Protein AF-A0A9X9LXN2-F1 (afdb_monomer)

Foldseek 3Di:
DPVVVVVVVVVVVVVCVVPDPPPPPPDDDPVVVVVVVVVVVVVVVVCCCVVVVVVVVVVVCVVVVVVDDDDDDPVVVVVVVVVVVVVVVVVVVVVVVVVVVVVCCVPPVVVVVVVVD

Solvent-accessible surface area (backbone atoms only — not comparable to full-atom values): 6929 Å² total; per-residue (Å²): 121,69,69,62,54,53,52,52,51,54,52,52,53,51,49,55,63,72,50,62,82,81,69,82,73,72,82,75,51,72,68,57,52,49,54,50,50,55,49,51,50,50,52,51,53,49,49,49,48,64,75,68,34,56,66,58,52,52,51,50,53,65,72,48,44,88,80,57,80,92,76,82,86,54,63,68,60,52,50,52,50,53,52,50,53,51,52,52,54,51,52,52,52,51,51,52,52,52,52,53,51,51,51,48,44,60,68,58,47,53,57,51,56,62,76,77,107

Organism: Gulo gulo (NCBI:txid48420)

pLDDT: mean 84.4, std 11.03, range [57.88, 97.0]

Structure (mmCIF, N/CA/C/O backbone):
data_AF-A0A9X9LXN2-F1
#
_entry.id   AF-A0A9X9LXN2-F1
#
loop_
_atom_site.group_PDB
_atom_site.id
_atom_site.type_symbol
_atom_site.label_atom_id
_atom_site.label_alt_id
_atom_site.label_comp_id
_atom_site.label_asym_id
_atom_site.label_entity_id
_atom_site.label_seq_id
_atom_site.pdbx_PDB_ins_code
_atom_site.Cartn_x
_atom_site.Cartn_y
_atom_site.Cartn_z
_atom_site.occupancy
_atom_site.B_iso_or_equiv
_atom_site.auth_seq_id
_atom_site.auth_comp_id
_atom_site.auth_asym_id
_atom_site.auth_atom_id
_atom_site.pdbx_PDB_model_num
ATOM 1 N N . MET A 1 1 ? 15.279 40.828 -73.547 1.00 61.12 1 MET A N 1
ATOM 2 C CA . MET A 1 1 ? 14.250 39.919 -72.986 1.00 61.12 1 MET A CA 1
ATOM 3 C C . MET A 1 1 ? 14.740 38.478 -72.800 1.00 61.12 1 MET A C 1
ATOM 5 O O . MET A 1 1 ? 14.351 37.872 -71.818 1.00 61.12 1 MET A O 1
ATOM 9 N N . ALA A 1 2 ? 15.625 37.939 -73.653 1.00 64.62 2 ALA A N 1
ATOM 10 C CA . ALA A 1 2 ? 16.069 36.535 -73.576 1.00 64.62 2 ALA A CA 1
ATOM 11 C C . ALA A 1 2 ? 16.947 36.163 -72.355 1.00 64.62 2 ALA A C 1
ATOM 13 O O . ALA A 1 2 ? 16.814 35.067 -71.818 1.00 64.62 2 ALA A O 1
ATOM 14 N N . ALA A 1 3 ? 17.814 37.067 -71.880 1.00 71.00 3 ALA A N 1
ATOM 15 C CA . ALA A 1 3 ? 18.755 36.763 -70.791 1.00 71.00 3 ALA A CA 1
ATOM 16 C C . ALA A 1 3 ? 18.072 36.519 -69.429 1.00 71.00 3 ALA A C 1
ATOM 18 O O . ALA A 1 3 ? 18.511 35.666 -68.664 1.00 71.00 3 ALA A O 1
ATOM 19 N N . GLY A 1 4 ? 16.964 37.216 -69.145 1.00 76.06 4 GLY A N 1
ATOM 20 C CA . GLY A 1 4 ? 16.190 37.010 -67.914 1.00 76.06 4 GLY A CA 1
ATOM 21 C C . GLY A 1 4 ? 15.487 35.650 -67.873 1.00 76.06 4 GLY A C 1
ATOM 22 O O . GLY A 1 4 ? 15.424 35.021 -66.821 1.00 76.06 4 GLY A O 1
ATOM 23 N N . CYS A 1 5 ? 15.028 35.153 -69.027 1.00 77.00 5 CYS A N 1
ATOM 24 C CA . CYS A 1 5 ? 14.413 33.830 -69.136 1.00 77.00 5 CYS A CA 1
ATOM 25 C C . CYS A 1 5 ? 15.423 32.708 -68.879 1.00 77.00 5 CYS A C 1
ATOM 27 O O . CYS A 1 5 ? 15.093 31.743 -68.198 1.00 77.00 5 CYS A O 1
ATOM 29 N N . LEU A 1 6 ? 16.658 32.848 -69.371 1.00 79.56 6 LEU A N 1
ATOM 30 C CA . LEU A 1 6 ? 17.714 31.861 -69.130 1.00 79.56 6 LEU A CA 1
ATOM 31 C C . LEU A 1 6 ? 18.068 31.767 -67.644 1.00 79.56 6 LEU A C 1
ATOM 33 O O . LEU A 1 6 ? 18.163 30.664 -67.116 1.00 79.56 6 LEU A O 1
ATOM 37 N N . LEU A 1 7 ? 18.171 32.905 -66.952 1.00 80.75 7 LEU A N 1
ATOM 38 C CA . LEU A 1 7 ? 18.435 32.928 -65.511 1.00 80.75 7 LEU A CA 1
ATOM 39 C C . LEU A 1 7 ? 17.300 32.281 -64.704 1.00 80.75 7 LEU A C 1
ATOM 41 O O . LEU A 1 7 ? 17.560 31.478 -63.807 1.00 80.75 7 LEU A O 1
ATOM 45 N N . ALA A 1 8 ? 16.044 32.560 -65.059 1.00 81.44 8 ALA A N 1
ATOM 46 C CA . ALA A 1 8 ? 14.887 31.939 -64.416 1.00 81.44 8 ALA A CA 1
ATOM 47 C C . ALA A 1 8 ? 14.842 30.414 -64.638 1.00 81.44 8 ALA A C 1
ATOM 49 O O . ALA A 1 8 ? 14.555 29.657 -63.710 1.00 81.44 8 ALA A O 1
ATOM 50 N N . LEU A 1 9 ? 15.186 29.946 -65.842 1.00 81.19 9 LEU A N 1
ATOM 51 C CA . LEU A 1 9 ? 15.264 28.516 -66.155 1.00 81.19 9 LEU A CA 1
ATOM 52 C C . LEU A 1 9 ? 16.388 27.823 -65.377 1.00 81.19 9 LEU A C 1
ATOM 54 O O . LEU A 1 9 ? 16.184 26.742 -64.834 1.00 81.19 9 LEU A O 1
ATOM 58 N N . THR A 1 10 ? 17.556 28.457 -65.242 1.00 82.75 10 THR A N 1
ATOM 59 C CA . THR A 1 10 ? 18.647 27.890 -64.433 1.00 82.75 10 THR A CA 1
ATOM 60 C C . THR A 1 10 ? 18.305 27.832 -62.947 1.00 82.75 10 THR A C 1
ATOM 62 O O . THR A 1 10 ? 18.635 26.851 -62.286 1.00 82.75 10 THR A O 1
ATOM 65 N N . LEU A 1 11 ? 17.605 28.844 -62.421 1.00 80.81 11 LEU A N 1
ATOM 66 C CA . LEU A 1 11 ? 17.227 28.898 -61.010 1.00 80.81 11 LEU A CA 1
ATOM 67 C C . LEU A 1 11 ? 16.173 27.838 -60.673 1.00 80.81 11 LEU A C 1
ATOM 69 O O . LEU A 1 11 ? 16.290 27.156 -59.661 1.00 80.81 11 LEU A O 1
ATOM 73 N N . THR A 1 12 ? 15.176 27.664 -61.542 1.00 78.62 12 THR A N 1
ATOM 74 C CA . THR A 1 12 ? 14.118 26.658 -61.357 1.00 78.62 12 THR A CA 1
ATOM 75 C C . THR A 1 12 ? 14.663 25.236 -61.452 1.00 78.62 12 THR A C 1
ATOM 77 O O . THR A 1 12 ? 14.358 24.417 -60.592 1.00 78.62 12 THR A O 1
ATOM 80 N N . LEU A 1 13 ? 15.549 24.954 -62.413 1.00 79.06 13 LEU A N 1
ATOM 81 C CA . LEU A 1 13 ? 16.218 23.652 -62.512 1.00 79.06 13 LEU A CA 1
ATOM 82 C C . LEU A 1 13 ? 17.106 23.360 -61.294 1.00 79.06 13 LEU A C 1
ATOM 84 O O . LEU A 1 13 ? 17.125 22.235 -60.801 1.00 79.06 13 LEU A O 1
ATOM 88 N N . PHE A 1 14 ? 17.804 24.372 -60.774 1.00 80.00 14 PHE A N 1
ATOM 89 C CA . PHE A 1 14 ? 18.619 24.238 -59.567 1.00 80.00 14 PHE A CA 1
ATOM 90 C C . PHE A 1 14 ? 17.764 23.993 -58.313 1.00 80.00 14 PHE A C 1
ATOM 92 O O . PHE A 1 14 ? 18.119 23.175 -57.467 1.00 80.00 14 PHE A O 1
ATOM 99 N N . GLN A 1 15 ? 16.599 24.636 -58.215 1.00 77.06 15 GLN A N 1
ATOM 100 C CA . GLN A 1 15 ? 15.632 24.384 -57.144 1.00 77.06 15 GLN A CA 1
ATOM 101 C C . GLN A 1 15 ? 15.041 22.973 -57.225 1.00 77.06 15 GLN A C 1
ATOM 103 O O . GLN A 1 15 ? 14.941 22.304 -56.201 1.00 77.06 15 GLN A O 1
ATOM 108 N N . SER A 1 16 ? 14.724 22.481 -58.425 1.00 71.69 16 SER A N 1
ATOM 109 C CA . SER A 1 16 ? 14.281 21.096 -58.633 1.00 71.69 16 SER A CA 1
ATOM 110 C C . SER A 1 16 ? 15.376 20.062 -58.355 1.00 71.69 16 SER A C 1
ATOM 112 O O . SER A 1 16 ? 15.060 18.928 -58.024 1.00 71.69 16 SER A O 1
ATOM 114 N N . TRP A 1 17 ? 16.654 20.433 -58.469 1.00 70.94 17 TRP A N 1
ATOM 115 C CA . TRP A 1 17 ? 17.773 19.568 -58.083 1.00 70.94 17 TRP A CA 1
ATOM 116 C C . TRP A 1 17 ? 17.957 19.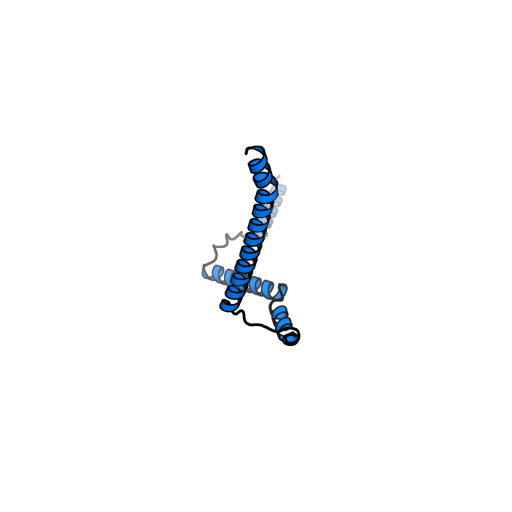505 -56.560 1.00 70.94 17 TRP A C 1
ATOM 118 O O 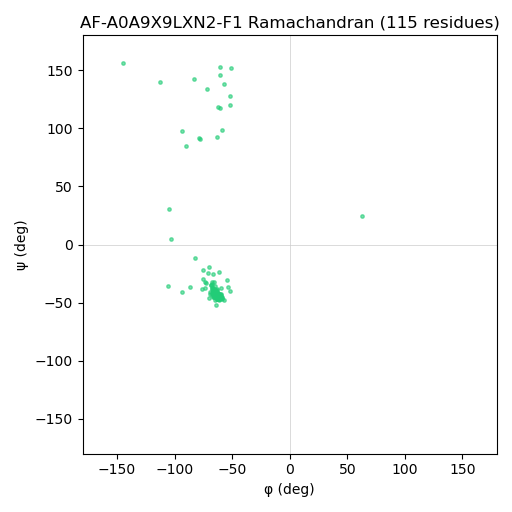. TRP A 1 17 ? 18.279 18.453 -56.015 1.00 70.94 17 TRP A O 1
ATOM 128 N N . LEU A 1 18 ? 17.765 20.631 -55.864 1.00 71.12 18 LEU A N 1
ATOM 129 C CA . LEU A 1 18 ? 17.860 20.702 -54.401 1.00 71.12 18 LEU A CA 1
ATOM 130 C C . LEU A 1 18 ? 16.664 20.048 -53.700 1.00 71.12 18 LEU A C 1
ATOM 132 O O . LEU A 1 18 ? 16.814 19.491 -52.614 1.00 71.12 18 LEU A O 1
ATOM 136 N N . ILE A 1 19 ? 15.486 20.103 -54.320 1.00 68.25 19 ILE A N 1
ATOM 137 C CA . ILE A 1 19 ? 14.280 19.430 -53.848 1.00 68.25 19 ILE A CA 1
ATOM 138 C C . ILE A 1 19 ? 14.269 18.046 -54.495 1.00 68.25 19 ILE A C 1
ATOM 140 O O . ILE A 1 19 ? 13.677 17.841 -55.552 1.00 68.25 19 ILE A O 1
ATOM 144 N N . GLY A 1 20 ? 14.962 17.091 -53.868 1.00 65.38 20 GLY A N 1
ATOM 145 C CA . GLY A 1 20 ? 14.817 15.681 -54.226 1.00 65.38 20 GLY A CA 1
ATOM 146 C C . GLY A 1 20 ? 13.332 15.287 -54.242 1.00 65.38 20 GLY A C 1
ATOM 147 O O . GLY A 1 20 ? 12.536 15.912 -53.533 1.00 65.38 20 GLY A O 1
ATOM 148 N N . PRO A 1 21 ? 12.926 14.296 -55.057 1.00 62.09 21 PRO A N 1
ATOM 149 C CA . PRO A 1 21 ? 11.533 13.881 -55.120 1.00 62.09 21 PRO A CA 1
ATOM 150 C C . PRO A 1 21 ? 11.050 13.592 -53.701 1.00 62.09 21 PRO A C 1
ATOM 152 O O . PRO A 1 21 ? 11.626 12.754 -53.009 1.00 62.09 21 PRO A O 1
ATOM 155 N N . SER A 1 22 ? 10.026 14.326 -53.262 1.00 57.88 22 SER A N 1
ATOM 156 C CA . SER A 1 22 ? 9.310 14.014 -52.031 1.00 57.88 22 SER A CA 1
ATOM 157 C C . SER A 1 22 ? 8.670 12.654 -52.249 1.00 57.88 22 SER A C 1
ATOM 159 O O . SER A 1 22 ? 7.599 12.559 -52.844 1.00 57.88 22 SER A O 1
ATOM 161 N N . SER A 1 23 ? 9.366 11.592 -51.854 1.00 59.31 23 SER A N 1
ATOM 162 C CA . SER A 1 23 ? 8.804 10.256 -51.859 1.00 59.31 23 SER A CA 1
ATOM 163 C C . SER A 1 23 ? 7.601 10.281 -50.930 1.00 59.31 23 SER A C 1
ATOM 165 O O . SER A 1 23 ? 7.756 10.544 -49.738 1.00 59.31 23 SER A O 1
ATOM 167 N N . GLU A 1 24 ? 6.409 10.031 -51.468 1.00 60.62 24 GLU A N 1
ATOM 168 C CA . GLU A 1 24 ? 5.295 9.555 -50.656 1.00 60.62 24 GLU A CA 1
ATOM 169 C C . GLU A 1 24 ? 5.771 8.251 -50.021 1.00 60.62 24 GLU A C 1
ATOM 171 O O . GLU A 1 24 ? 5.864 7.215 -50.679 1.00 60.62 24 GLU A O 1
ATOM 176 N N . GLU A 1 25 ? 6.221 8.344 -48.772 1.00 63.09 25 GLU A N 1
ATOM 177 C CA . GLU A 1 25 ? 6.756 7.208 -48.043 1.00 63.09 25 GLU A CA 1
ATOM 178 C C . GLU A 1 25 ? 5.619 6.184 -47.898 1.00 63.09 25 GLU A C 1
ATOM 180 O O . GLU A 1 25 ? 4.566 6.518 -47.339 1.00 63.09 25 GLU A O 1
ATOM 185 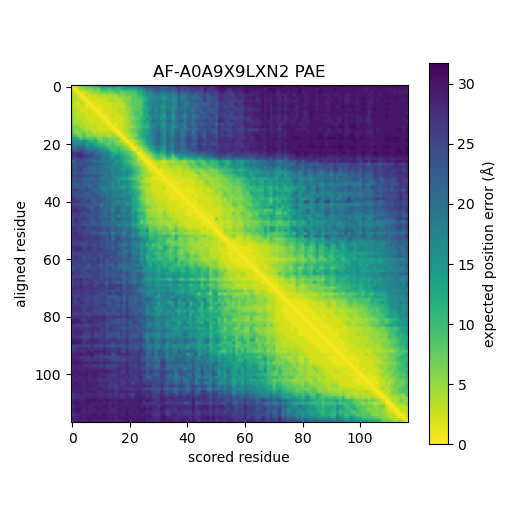N N . PRO A 1 26 ? 5.760 4.964 -48.451 1.00 76.56 26 PRO A N 1
ATOM 186 C CA . PRO A 1 26 ? 4.716 3.957 -48.357 1.00 76.56 26 PRO A CA 1
ATOM 187 C C . PRO A 1 26 ? 4.387 3.696 -46.889 1.00 76.56 26 PRO A C 1
ATOM 189 O O . PRO A 1 26 ? 5.296 3.593 -46.063 1.00 76.56 26 PRO A O 1
ATOM 192 N N . PHE A 1 27 ? 3.096 3.569 -46.565 1.00 79.50 27 PHE A N 1
ATOM 193 C CA . PHE A 1 27 ? 2.675 3.309 -45.190 1.00 79.50 27 PHE A CA 1
ATOM 194 C C . PHE A 1 27 ? 3.444 2.099 -44.627 1.00 79.50 27 PHE A C 1
ATOM 196 O O . PHE A 1 27 ? 3.494 1.051 -45.285 1.00 79.50 27 PHE A O 1
ATOM 203 N N . PRO A 1 28 ? 4.076 2.229 -43.446 1.00 81.88 28 PRO A N 1
ATOM 204 C CA . PRO A 1 28 ? 4.974 1.211 -42.932 1.00 81.88 28 PRO A CA 1
ATOM 205 C C . PRO A 1 28 ? 4.248 -0.118 -42.736 1.00 81.88 28 PRO A C 1
ATOM 207 O O . PRO A 1 28 ? 3.073 -0.179 -42.369 1.00 81.88 28 PRO A O 1
ATOM 210 N N . SER A 1 29 ? 4.971 -1.213 -42.971 1.00 87.00 29 SER A N 1
ATOM 211 C CA . SER A 1 29 ? 4.421 -2.553 -42.781 1.00 87.00 29 SER A CA 1
ATOM 212 C C . SER A 1 29 ? 4.001 -2.772 -41.322 1.00 87.00 29 SER A C 1
ATOM 214 O O . SER A 1 29 ? 4.598 -2.212 -40.398 1.00 87.00 29 SER A O 1
ATOM 216 N N . ALA A 1 30 ? 3.024 -3.652 -41.089 1.00 85.62 30 ALA A N 1
ATOM 217 C CA . ALA A 1 30 ? 2.565 -3.986 -39.738 1.00 85.62 30 ALA A CA 1
ATOM 218 C C . ALA A 1 30 ? 3.708 -4.450 -38.808 1.00 85.62 30 ALA A C 1
ATOM 220 O O . ALA A 1 30 ? 3.671 -4.196 -37.606 1.00 85.62 30 ALA A O 1
ATOM 221 N N . VAL A 1 31 ? 4.750 -5.082 -39.361 1.00 86.88 31 VAL A N 1
ATOM 222 C CA . VAL A 1 31 ? 5.939 -5.519 -38.611 1.00 86.88 31 VAL A CA 1
ATOM 223 C C . VAL A 1 31 ? 6.770 -4.322 -38.138 1.00 86.88 31 VAL A C 1
ATOM 225 O O . VAL A 1 31 ? 7.222 -4.304 -36.995 1.00 86.88 31 VAL A O 1
ATOM 228 N N . THR A 1 32 ? 6.927 -3.306 -38.988 1.00 88.12 32 THR A N 1
ATOM 229 C CA . THR A 1 32 ? 7.633 -2.057 -38.661 1.00 88.12 32 THR A CA 1
ATOM 230 C C . THR A 1 32 ? 6.884 -1.260 -37.595 1.00 88.12 32 THR A C 1
ATOM 232 O O . THR A 1 32 ? 7.487 -0.755 -36.656 1.00 88.12 32 THR A O 1
ATOM 235 N N . ILE A 1 33 ? 5.555 -1.193 -37.695 1.00 87.25 33 ILE A N 1
ATOM 236 C CA . ILE A 1 33 ? 4.726 -0.505 -36.698 1.00 87.25 33 ILE A CA 1
ATOM 237 C C . ILE A 1 33 ? 4.816 -1.222 -35.350 1.00 87.25 33 ILE A C 1
ATOM 239 O O . ILE A 1 33 ? 4.993 -0.578 -34.318 1.00 87.25 33 ILE A O 1
ATOM 243 N N . LYS A 1 34 ? 4.750 -2.559 -35.349 1.00 90.62 34 LYS A N 1
ATOM 244 C CA . LYS A 1 34 ? 4.877 -3.347 -34.121 1.00 90.62 34 LYS A CA 1
ATOM 245 C C . LYS A 1 34 ? 6.222 -3.109 -33.432 1.00 90.62 34 LYS A C 1
ATOM 247 O O . LYS A 1 34 ? 6.240 -2.891 -32.228 1.00 90.62 34 LYS A O 1
ATOM 252 N N . SER A 1 35 ? 7.331 -3.105 -34.173 1.00 90.62 35 SER A N 1
ATOM 253 C CA . SER A 1 35 ? 8.649 -2.872 -33.571 1.00 90.62 35 SER A CA 1
ATOM 254 C C . SER A 1 35 ? 8.803 -1.455 -33.010 1.00 90.62 35 SER A C 1
ATOM 256 O O . SER A 1 35 ? 9.463 -1.275 -31.989 1.00 90.62 35 SER A O 1
ATOM 258 N N . TRP A 1 36 ? 8.163 -0.453 -33.623 1.00 92.00 36 TRP A N 1
ATOM 259 C CA . TRP A 1 36 ? 8.123 0.907 -33.080 1.00 92.00 36 TRP A CA 1
ATOM 260 C C . TRP A 1 36 ? 7.320 0.982 -31.784 1.00 92.00 36 TRP A C 1
ATOM 262 O O . TRP A 1 36 ? 7.781 1.597 -30.827 1.00 92.00 36 TRP A O 1
ATOM 272 N N . VAL A 1 37 ? 6.157 0.328 -31.729 1.00 92.50 37 VAL A N 1
ATOM 273 C CA . VAL A 1 37 ? 5.333 0.266 -30.513 1.00 92.50 37 VAL A CA 1
ATOM 274 C C . VAL A 1 37 ? 6.072 -0.454 -29.388 1.00 92.50 37 VAL A C 1
ATOM 276 O O . VAL A 1 37 ? 6.129 0.074 -28.281 1.00 92.50 37 VAL A O 1
ATOM 279 N N . ASP A 1 38 ? 6.684 -1.605 -29.675 1.00 92.50 38 ASP A N 1
ATOM 280 C CA . ASP A 1 38 ? 7.438 -2.380 -28.685 1.00 92.50 38 ASP A CA 1
ATOM 281 C C . ASP A 1 38 ? 8.594 -1.537 -28.104 1.00 92.50 38 ASP A C 1
ATOM 283 O O . ASP A 1 38 ? 8.770 -1.473 -26.887 1.00 92.50 38 ASP A O 1
ATOM 287 N N . LYS A 1 39 ? 9.317 -0.802 -28.962 1.00 90.81 39 LYS A N 1
ATOM 288 C CA . LYS A 1 39 ? 10.400 0.099 -28.544 1.00 90.81 39 LYS A CA 1
ATOM 289 C C . LYS A 1 39 ? 9.901 1.286 -27.718 1.00 90.81 39 LYS A C 1
ATOM 291 O O . LYS A 1 39 ? 10.474 1.593 -26.679 1.00 90.81 39 LYS A O 1
ATOM 296 N N . MET A 1 40 ? 8.820 1.939 -28.142 1.00 91.06 40 MET A N 1
ATOM 297 C CA . MET A 1 40 ? 8.233 3.051 -27.386 1.00 91.06 40 MET A CA 1
ATOM 298 C C . MET A 1 40 ? 7.716 2.595 -26.020 1.00 91.06 40 MET A C 1
ATOM 300 O O . MET A 1 40 ? 7.867 3.311 -25.032 1.00 91.06 40 MET A O 1
ATOM 304 N N . GLN A 1 41 ? 7.122 1.404 -25.941 1.00 90.00 41 GLN A N 1
ATOM 305 C CA . GLN A 1 41 ? 6.685 0.824 -24.677 1.00 90.00 41 GLN A CA 1
ATOM 306 C C . GLN A 1 41 ? 7.876 0.559 -23.752 1.00 90.00 41 GLN A C 1
ATOM 308 O O . GLN A 1 41 ? 7.816 0.912 -22.574 1.00 90.00 41 GLN A O 1
ATOM 313 N N . GLU A 1 42 ? 8.948 -0.043 -24.264 1.00 92.62 42 GLU A N 1
ATOM 314 C CA . GLU A 1 42 ? 10.168 -0.289 -23.495 1.00 92.62 42 GLU A CA 1
ATOM 315 C C . GLU A 1 42 ? 10.776 1.017 -22.970 1.00 92.62 42 GLU A C 1
ATOM 317 O O . GLU A 1 42 ? 11.064 1.118 -21.775 1.00 92.62 42 GLU A O 1
ATOM 322 N N . ASP A 1 43 ? 10.880 2.040 -23.820 1.00 92.44 43 ASP A N 1
ATOM 323 C CA . ASP A 1 43 ? 11.431 3.346 -23.457 1.00 92.44 43 ASP A CA 1
ATOM 324 C C . ASP A 1 43 ? 10.579 4.040 -22.384 1.00 92.44 43 ASP A C 1
ATOM 326 O O . ASP A 1 43 ? 11.108 4.527 -21.382 1.00 92.44 43 ASP A O 1
ATOM 330 N N . LEU A 1 44 ? 9.249 4.042 -22.535 1.00 91.00 44 LEU A N 1
ATOM 331 C CA . LEU A 1 44 ? 8.339 4.662 -21.567 1.00 91.00 44 LEU A CA 1
ATOM 332 C C . LEU A 1 44 ? 8.320 3.921 -20.229 1.00 91.00 44 LEU A C 1
ATOM 334 O O . LEU A 1 44 ? 8.337 4.557 -19.175 1.00 91.00 44 LEU A O 1
ATOM 338 N N . VAL A 1 45 ? 8.306 2.586 -20.245 1.00 89.44 45 VAL A N 1
ATOM 339 C CA . VAL A 1 45 ? 8.346 1.779 -19.018 1.00 89.44 45 VAL A CA 1
ATOM 340 C C . VAL A 1 45 ? 9.689 1.945 -18.313 1.00 89.44 45 VAL A C 1
ATOM 342 O O . VAL A 1 45 ? 9.722 2.056 -17.086 1.00 89.44 45 VAL A O 1
ATOM 345 N N . THR A 1 46 ? 10.789 1.993 -19.061 1.00 88.88 46 THR A N 1
ATOM 346 C CA . THR A 1 46 ? 12.130 2.212 -18.509 1.00 88.88 46 THR A CA 1
ATOM 347 C C . THR A 1 46 ? 12.236 3.602 -17.899 1.00 88.88 46 THR A C 1
ATOM 349 O O . THR A 1 46 ? 12.627 3.726 -16.740 1.00 88.88 46 THR A O 1
ATOM 352 N N . LEU A 1 47 ? 11.789 4.637 -18.615 1.00 91.31 47 LEU A N 1
ATOM 353 C CA . LEU A 1 47 ? 11.765 6.002 -18.105 1.00 91.31 47 LEU A CA 1
ATOM 354 C C . LEU A 1 47 ? 10.914 6.110 -16.839 1.00 91.31 47 LEU A C 1
ATOM 356 O O . LEU A 1 47 ? 11.364 6.686 -15.854 1.00 91.31 47 LEU A O 1
ATOM 360 N N . ALA A 1 48 ? 9.715 5.522 -16.834 1.00 87.38 48 ALA A N 1
ATOM 361 C CA . ALA A 1 48 ? 8.852 5.516 -15.662 1.00 87.38 48 ALA A CA 1
ATOM 362 C C . ALA A 1 48 ? 9.523 4.812 -14.479 1.00 87.38 48 ALA A C 1
ATOM 364 O O . ALA A 1 48 ? 9.541 5.375 -13.390 1.00 87.38 48 ALA A O 1
ATOM 365 N N . LYS A 1 49 ? 10.124 3.631 -14.663 1.00 82.56 49 LYS A N 1
ATOM 366 C CA . LYS A 1 49 ? 10.845 2.911 -13.595 1.00 82.56 49 LYS A CA 1
ATOM 367 C C . LYS A 1 49 ? 12.030 3.707 -13.046 1.00 82.56 49 LYS A C 1
ATOM 369 O O . LYS A 1 49 ? 12.197 3.774 -11.830 1.00 82.56 49 LYS A O 1
ATOM 374 N N . THR A 1 50 ? 12.824 4.329 -13.915 1.00 85.12 50 THR A N 1
ATOM 375 C CA . THR A 1 50 ? 13.986 5.131 -13.510 1.00 85.12 50 THR A CA 1
ATOM 376 C C . THR A 1 50 ? 13.570 6.429 -12.821 1.00 85.12 50 THR A C 1
ATOM 378 O O . THR A 1 50 ? 14.107 6.744 -11.764 1.00 85.12 50 THR A O 1
ATOM 381 N N . ALA A 1 51 ? 12.601 7.163 -13.375 1.00 84.69 51 ALA A N 1
ATOM 382 C CA . ALA A 1 51 ? 12.154 8.447 -12.835 1.00 84.69 51 ALA A CA 1
ATOM 383 C C . ALA A 1 51 ? 11.310 8.297 -11.559 1.00 84.69 51 ALA A C 1
ATOM 385 O O . ALA A 1 51 ? 11.442 9.102 -10.644 1.00 84.69 51 ALA A O 1
ATOM 386 N N . SER A 1 52 ? 10.459 7.267 -11.477 1.00 83.00 52 SER A N 1
ATOM 387 C CA . SER A 1 52 ? 9.683 6.973 -10.260 1.00 83.00 52 SER A CA 1
ATOM 388 C C . SER A 1 52 ? 10.546 6.444 -9.119 1.00 83.00 52 SER A C 1
ATOM 390 O O . SER A 1 52 ? 10.145 6.547 -7.964 1.00 83.00 52 SER A O 1
ATOM 392 N N . GLY A 1 53 ? 11.704 5.848 -9.424 1.00 85.56 53 GLY A N 1
ATOM 393 C CA . GLY A 1 53 ? 12.580 5.268 -8.413 1.00 85.56 53 GLY A CA 1
ATOM 394 C C . GLY A 1 53 ? 11.936 4.112 -7.641 1.00 85.56 53 GLY A C 1
ATOM 395 O O . GLY A 1 53 ? 12.346 3.849 -6.516 1.00 85.56 53 GLY A O 1
ATOM 396 N N . VAL A 1 54 ? 10.946 3.410 -8.212 1.00 86.38 54 VAL A N 1
ATOM 397 C CA . VAL A 1 54 ? 10.209 2.324 -7.526 1.00 86.38 54 VAL A CA 1
ATOM 398 C C . VAL A 1 54 ? 11.147 1.275 -6.925 1.00 86.38 54 VAL A C 1
ATOM 400 O O . VAL A 1 54 ? 10.931 0.849 -5.796 1.00 86.38 54 VAL A O 1
ATOM 403 N N . ASN A 1 55 ? 12.224 0.915 -7.627 1.00 87.50 55 ASN A N 1
ATOM 404 C CA . ASN A 1 55 ? 13.217 -0.025 -7.099 1.00 87.50 55 ASN A CA 1
ATOM 405 C C . ASN A 1 55 ? 13.952 0.541 -5.874 1.00 87.50 55 ASN A C 1
ATOM 407 O O . ASN A 1 55 ? 14.138 -0.170 -4.900 1.00 87.50 55 ASN A O 1
ATOM 411 N N . GLN A 1 56 ? 14.288 1.836 -5.879 1.00 86.00 56 GLN A N 1
ATOM 412 C CA . GLN A 1 56 ? 14.924 2.481 -4.725 1.00 86.00 56 GLN A CA 1
ATOM 413 C C . GLN A 1 56 ? 13.984 2.498 -3.516 1.00 86.00 56 GLN A C 1
ATOM 415 O O . GLN A 1 56 ? 14.434 2.342 -2.386 1.00 86.00 56 GLN A O 1
ATOM 420 N N . LEU A 1 57 ? 12.677 2.673 -3.737 1.00 87.81 57 LEU A N 1
ATOM 421 C CA . LEU A 1 57 ? 11.692 2.614 -2.662 1.00 87.81 57 LEU A CA 1
ATOM 422 C C . LEU A 1 57 ? 11.617 1.208 -2.059 1.00 87.81 57 LEU A C 1
ATOM 424 O O . LEU A 1 57 ? 11.644 1.081 -0.839 1.00 87.81 57 LEU A O 1
ATOM 428 N N . VAL A 1 58 ? 11.576 0.167 -2.896 1.00 90.31 58 VAL A N 1
ATOM 429 C CA . VAL A 1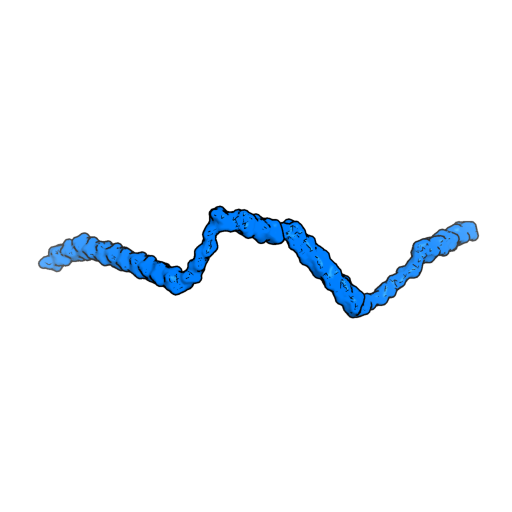 58 ? 11.628 -1.232 -2.437 1.00 90.31 58 VAL A CA 1
ATOM 430 C C . VAL A 1 58 ? 12.897 -1.478 -1.615 1.00 90.31 58 VAL A C 1
ATOM 432 O O . VAL A 1 58 ? 12.791 -1.942 -0.481 1.00 90.31 58 VAL A O 1
ATOM 435 N N . ASP A 1 59 ? 14.060 -1.052 -2.114 1.00 91.25 59 ASP A N 1
ATOM 436 C CA . ASP A 1 59 ? 15.343 -1.203 -1.417 1.00 91.25 59 ASP A CA 1
ATOM 437 C C . ASP A 1 59 ? 15.353 -0.498 -0.048 1.00 91.25 59 ASP A C 1
ATOM 439 O O . ASP A 1 59 ? 15.923 -1.009 0.914 1.00 91.25 59 ASP A O 1
ATOM 443 N N . ILE A 1 60 ? 14.722 0.678 0.077 1.00 90.38 60 ILE A N 1
ATOM 444 C CA . ILE A 1 60 ? 14.616 1.411 1.351 1.00 90.38 60 ILE A CA 1
ATOM 445 C C . ILE A 1 60 ? 13.755 0.637 2.355 1.00 90.38 60 ILE A C 1
ATOM 447 O O . ILE A 1 60 ? 14.143 0.527 3.518 1.00 90.38 60 ILE A O 1
ATOM 451 N N . TYR A 1 61 ? 12.609 0.101 1.926 1.00 89.00 61 TYR A N 1
ATOM 452 C CA . TYR A 1 61 ? 11.749 -0.700 2.800 1.00 89.00 61 TYR A CA 1
ATOM 453 C C . TYR A 1 61 ? 12.466 -1.977 3.259 1.00 89.00 61 TYR A C 1
ATOM 455 O O . TYR A 1 61 ? 12.478 -2.273 4.450 1.00 89.00 61 TYR A O 1
ATOM 463 N N . GLU A 1 62 ? 13.149 -2.683 2.356 1.00 89.94 62 GLU A N 1
ATOM 464 C CA . GLU A 1 62 ? 13.938 -3.867 2.720 1.00 89.94 62 GLU A CA 1
ATOM 465 C C . GLU A 1 62 ? 15.109 -3.528 3.656 1.00 89.94 62 GLU A C 1
ATOM 467 O O . GLU A 1 62 ? 15.360 -4.241 4.627 1.00 89.94 62 GLU A O 1
ATOM 472 N N . LYS A 1 63 ? 15.809 -2.415 3.413 1.00 93.44 63 LYS A N 1
ATOM 473 C CA . LYS A 1 63 ? 16.973 -1.998 4.207 1.00 93.44 63 LYS A CA 1
ATOM 474 C C . LYS A 1 63 ? 16.622 -1.609 5.641 1.00 93.44 63 LYS A C 1
ATOM 476 O O . LYS A 1 63 ? 17.414 -1.872 6.541 1.00 93.44 63 LYS A O 1
ATOM 481 N N . TYR A 1 64 ? 15.489 -0.944 5.842 1.00 90.31 64 TYR A N 1
ATOM 482 C CA . TYR A 1 64 ? 15.060 -0.429 7.145 1.00 90.31 64 TYR A CA 1
ATOM 483 C C . TYR A 1 64 ? 13.932 -1.266 7.759 1.00 90.31 64 TYR A C 1
ATOM 485 O O . TYR A 1 64 ? 13.086 -0.743 8.488 1.00 90.31 64 TYR A O 1
ATOM 493 N N . GLN A 1 65 ? 13.907 -2.568 7.460 1.00 88.56 65 GLN A N 1
ATOM 494 C CA . GLN A 1 65 ? 12.900 -3.496 7.973 1.00 88.56 65 GLN A CA 1
ATOM 495 C C . GLN A 1 65 ? 12.921 -3.603 9.506 1.00 88.56 65 GLN A C 1
ATOM 497 O O . GLN A 1 65 ? 11.916 -3.939 10.113 1.00 88.56 65 GLN A O 1
ATOM 502 N N . ASP A 1 66 ? 14.040 -3.298 10.156 1.00 91.06 66 ASP A N 1
ATOM 503 C CA . ASP A 1 66 ? 14.162 -3.258 11.614 1.00 91.06 66 ASP A CA 1
ATOM 504 C C . ASP A 1 66 ? 13.414 -2.077 12.261 1.00 91.06 66 ASP A C 1
ATOM 506 O O . ASP A 1 66 ? 13.102 -2.125 13.452 1.00 91.06 66 ASP A O 1
ATOM 510 N N . LEU A 1 67 ? 13.092 -1.032 11.489 1.00 92.81 67 LEU A N 1
ATOM 511 C CA . LEU A 1 67 ? 12.377 0.152 11.977 1.00 92.81 67 LEU A CA 1
ATOM 512 C C . LEU A 1 67 ? 10.854 -0.032 12.033 1.00 92.81 67 LEU A C 1
ATOM 514 O O . LEU A 1 67 ? 10.163 0.814 12.605 1.00 92.81 67 LEU A O 1
ATOM 518 N N . TYR A 1 68 ? 10.310 -1.097 11.442 1.00 90.06 68 TYR A N 1
ATOM 519 C CA . TYR A 1 68 ? 8.874 -1.357 11.425 1.00 90.06 68 TYR A CA 1
ATOM 520 C C . TYR A 1 68 ? 8.563 -2.852 11.501 1.00 90.06 68 TYR A C 1
ATOM 522 O O . TYR A 1 68 ? 9.356 -3.702 11.125 1.00 90.06 68 TYR A O 1
ATOM 530 N N . THR A 1 69 ? 7.368 -3.194 11.969 1.00 91.62 69 THR A N 1
ATOM 531 C CA . THR A 1 69 ? 6.881 -4.576 11.945 1.00 91.62 69 THR A CA 1
ATOM 532 C C . THR A 1 69 ? 5.708 -4.688 10.984 1.00 91.62 69 THR A C 1
ATOM 534 O O . THR A 1 69 ? 4.865 -3.793 10.905 1.00 91.62 69 THR A O 1
ATOM 537 N N . VAL A 1 70 ? 5.663 -5.778 10.221 1.00 89.62 70 VAL A N 1
ATOM 538 C CA . VAL A 1 70 ? 4.536 -6.086 9.337 1.00 89.62 70 VAL A CA 1
ATOM 539 C C . VAL A 1 70 ? 3.582 -6.984 10.108 1.00 89.62 70 VAL A C 1
ATOM 541 O O . VAL A 1 70 ? 3.789 -8.192 10.214 1.00 89.62 70 VAL A O 1
ATOM 544 N N . GLU A 1 71 ? 2.541 -6.383 10.675 1.00 91.44 71 GLU A N 1
ATOM 545 C CA . GLU A 1 71 ? 1.520 -7.122 11.410 1.00 91.44 71 GLU A CA 1
ATOM 546 C C . GLU A 1 71 ? 0.462 -7.715 10.465 1.00 91.44 71 GLU A C 1
ATOM 548 O O . GLU A 1 71 ? 0.071 -7.084 9.476 1.00 91.44 71 GLU A O 1
ATOM 553 N N . PRO A 1 72 ? -0.036 -8.931 10.748 1.00 88.62 72 PRO A N 1
ATOM 554 C CA . PRO A 1 72 ? -1.055 -9.558 9.924 1.00 88.62 72 PRO A CA 1
ATOM 555 C C . PRO A 1 72 ? -2.417 -8.878 10.105 1.00 88.62 72 PRO A C 1
ATOM 557 O O . PRO A 1 72 ? -2.905 -8.689 11.219 1.00 88.62 72 PRO A O 1
ATOM 560 N N . ASN A 1 73 ? -3.097 -8.605 8.992 1.00 93.06 73 ASN A N 1
ATOM 561 C CA . ASN A 1 73 ? -4.485 -8.160 9.017 1.00 93.06 73 ASN A CA 1
ATOM 562 C C . ASN A 1 73 ? -5.431 -9.358 9.246 1.00 93.06 73 ASN A C 1
ATOM 564 O O . ASN A 1 73 ? -5.875 -10.012 8.299 1.00 93.06 73 ASN A O 1
ATOM 568 N N . ASN A 1 74 ? -5.753 -9.651 10.510 1.00 92.94 74 ASN A N 1
ATOM 569 C CA . ASN A 1 74 ? -6.792 -10.623 10.848 1.00 92.94 74 ASN A CA 1
ATOM 570 C C . ASN A 1 74 ? -8.183 -9.998 10.668 1.00 92.94 74 ASN A C 1
ATOM 572 O O . ASN A 1 74 ? -8.761 -9.432 11.599 1.00 92.94 74 ASN A O 1
ATOM 576 N N . ALA A 1 75 ? -8.742 -10.155 9.466 1.00 93.50 75 ALA A N 1
ATOM 577 C CA . ALA A 1 75 ? -10.043 -9.600 9.102 1.00 93.50 75 ALA A CA 1
ATOM 578 C C . ALA A 1 75 ? -11.169 -9.996 10.074 1.00 93.50 75 ALA A C 1
ATOM 580 O O . ALA A 1 75 ? -12.032 -9.176 10.378 1.00 93.50 75 ALA A O 1
ATOM 581 N N . ARG A 1 76 ? -11.151 -11.225 10.614 1.00 92.50 76 ARG A N 1
ATOM 582 C CA . ARG A 1 76 ? -12.166 -11.684 11.576 1.00 92.50 76 ARG A CA 1
ATOM 583 C C . ARG A 1 76 ? -12.089 -10.890 12.876 1.00 92.50 76 ARG A C 1
ATOM 585 O O . ARG A 1 76 ? -13.116 -10.439 13.372 1.00 92.50 76 ARG A O 1
ATOM 592 N N . GLN A 1 77 ? -10.877 -10.690 13.386 1.00 94.19 77 GLN A N 1
ATOM 593 C CA . GLN A 1 77 ? -10.644 -9.901 14.589 1.00 94.19 77 GLN A CA 1
ATOM 594 C C . GLN A 1 77 ? -10.997 -8.426 14.370 1.00 94.19 77 GLN A C 1
ATOM 596 O O . GLN A 1 77 ? -11.646 -7.837 15.229 1.00 94.19 77 GLN A O 1
ATOM 601 N N . LEU A 1 78 ? -10.632 -7.833 13.227 1.00 95.00 78 LEU A N 1
ATOM 602 C CA . LEU A 1 78 ? -10.992 -6.444 12.917 1.00 95.00 78 LEU A CA 1
ATOM 603 C C . LEU A 1 78 ? -12.508 -6.238 12.868 1.00 95.00 78 LEU A C 1
ATOM 605 O O . LEU A 1 78 ? -13.017 -5.279 13.445 1.00 95.00 78 LEU A O 1
ATOM 609 N N . VAL A 1 79 ? -13.236 -7.153 12.223 1.00 95.94 79 VAL A N 1
ATOM 610 C CA . VAL A 1 79 ? -14.703 -7.105 12.170 1.00 95.94 79 VAL A CA 1
ATOM 611 C C . VAL A 1 79 ? -15.302 -7.273 13.564 1.00 95.94 79 VAL A C 1
ATOM 613 O O . VAL A 1 79 ? -16.226 -6.548 13.917 1.00 95.94 79 VAL A O 1
ATOM 616 N N . GLU A 1 80 ? -14.768 -8.179 14.382 1.00 95.69 80 GLU A N 1
ATOM 617 C CA . GLU A 1 80 ? -15.241 -8.384 15.753 1.00 95.69 80 GLU A CA 1
ATOM 618 C C . GLU A 1 80 ? -14.982 -7.166 16.655 1.00 95.69 80 GLU A C 1
ATOM 620 O O . GLU A 1 80 ? -15.817 -6.826 17.492 1.00 95.69 80 GLU A O 1
ATOM 625 N N . ILE A 1 81 ? -13.838 -6.493 16.501 1.00 95.19 81 ILE A N 1
ATOM 626 C CA . ILE A 1 81 ? -13.537 -5.243 17.213 1.00 95.19 81 ILE A CA 1
ATOM 627 C C . ILE A 1 81 ? -14.522 -4.155 16.778 1.00 95.19 81 ILE A C 1
ATOM 629 O O . ILE A 1 81 ? -15.202 -3.576 17.623 1.00 95.19 81 ILE A O 1
ATOM 633 N N . ALA A 1 82 ? -14.673 -3.939 15.469 1.00 95.50 82 ALA A N 1
ATOM 634 C CA . ALA A 1 82 ? -15.579 -2.926 14.939 1.00 95.50 82 ALA A CA 1
ATOM 635 C C . ALA A 1 82 ? -17.039 -3.178 15.352 1.00 95.50 82 ALA A C 1
ATOM 637 O O . ALA A 1 82 ? -17.738 -2.250 15.756 1.00 95.50 82 ALA A O 1
ATOM 638 N N . ALA A 1 83 ? -17.501 -4.431 15.304 1.00 96.62 83 ALA A N 1
ATOM 639 C CA . ALA A 1 83 ? -18.846 -4.806 15.731 1.00 96.62 83 ALA A CA 1
ATOM 640 C C . ALA A 1 83 ? -19.075 -4.507 17.220 1.00 96.62 83 ALA A C 1
ATOM 642 O O . ALA A 1 83 ? -20.099 -3.921 17.573 1.00 96.62 83 ALA A O 1
ATOM 643 N N . ARG A 1 84 ? -18.103 -4.837 18.082 1.00 96.44 84 ARG A N 1
ATOM 644 C CA . ARG A 1 84 ? -18.160 -4.519 19.517 1.00 96.44 84 ARG A CA 1
ATOM 645 C C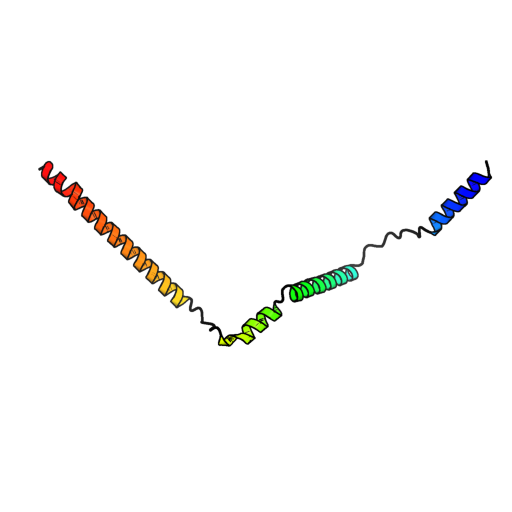 . ARG A 1 84 ? -18.192 -3.015 19.778 1.00 96.44 84 ARG A C 1
ATOM 647 O O . ARG A 1 84 ? -18.963 -2.559 20.623 1.00 96.44 84 ARG A O 1
ATOM 654 N N . ASP A 1 85 ? -17.399 -2.236 19.051 1.00 96.75 85 ASP A N 1
ATOM 655 C CA . ASP A 1 85 ? -17.386 -0.778 19.195 1.00 96.75 85 ASP A CA 1
ATOM 656 C C . ASP A 1 85 ? -18.714 -0.149 18.754 1.00 96.75 85 ASP A C 1
ATOM 658 O O . ASP A 1 85 ? -19.229 0.747 19.430 1.00 96.75 85 ASP A O 1
ATOM 662 N N . ILE A 1 86 ? -19.322 -0.661 17.678 1.00 96.00 86 ILE A N 1
ATOM 663 C CA . ILE A 1 86 ? -20.663 -0.257 17.235 1.00 96.00 86 ILE A CA 1
ATOM 664 C C . ILE A 1 86 ? -21.705 -0.605 18.301 1.00 96.00 86 ILE A C 1
ATOM 666 O O . ILE A 1 86 ? -22.516 0.249 18.661 1.00 96.00 86 ILE A O 1
ATOM 670 N N . GLU A 1 87 ? -21.679 -1.820 18.846 1.00 96.38 87 GLU A N 1
ATOM 671 C CA . GLU A 1 87 ? -22.606 -2.241 19.900 1.00 96.38 87 GLU A CA 1
ATOM 672 C C . GLU A 1 87 ? -22.492 -1.337 21.136 1.00 96.38 87 GLU A C 1
ATOM 674 O O . GLU A 1 87 ? -23.497 -0.841 21.656 1.00 96.38 87 GLU A O 1
ATOM 679 N N . LYS A 1 88 ? -21.263 -1.038 21.569 1.00 97.00 88 LYS A N 1
ATOM 680 C CA . LYS A 1 88 ? -20.998 -0.132 22.691 1.00 97.00 88 LYS A CA 1
ATOM 681 C C . LYS A 1 88 ? -21.499 1.284 22.408 1.00 97.00 88 LYS A C 1
ATOM 683 O O . LYS A 1 88 ? -22.113 1.905 23.281 1.00 97.00 88 LYS A O 1
ATOM 688 N N . LEU A 1 89 ? -21.275 1.792 21.196 1.00 96.69 89 LEU A N 1
ATOM 689 C CA . LEU A 1 89 ? -21.762 3.101 20.768 1.00 96.69 89 LEU A CA 1
ATOM 690 C C . LEU A 1 89 ? -23.295 3.165 20.798 1.00 96.69 89 LEU A C 1
ATOM 692 O O . LEU A 1 89 ? -23.863 4.120 21.336 1.00 96.69 89 LEU A O 1
ATOM 696 N N . LEU A 1 90 ? -23.968 2.147 20.258 1.00 96.88 90 LEU A N 1
ATOM 697 C CA . LEU A 1 90 ? -25.428 2.063 20.229 1.00 96.88 90 LEU A CA 1
ATOM 698 C C . LEU A 1 90 ? -26.017 1.918 21.637 1.00 96.88 90 LEU A C 1
ATOM 700 O O . LEU A 1 90 ? -26.974 2.617 21.974 1.00 96.88 90 LEU A O 1
ATOM 704 N N . SER A 1 91 ? -25.408 1.095 22.494 1.00 95.38 91 SER A N 1
ATOM 705 C CA . SER A 1 91 ? -25.809 0.946 23.896 1.00 95.38 91 SER A CA 1
ATOM 706 C C . SER A 1 91 ? -25.730 2.277 24.645 1.00 95.38 91 SER A C 1
ATOM 708 O O . SER A 1 91 ? -26.702 2.684 25.287 1.00 95.38 91 SER A O 1
ATOM 710 N N . ASN A 1 92 ? -24.621 3.011 24.495 1.00 96.00 92 ASN A N 1
ATOM 711 C CA . ASN A 1 92 ? -24.447 4.329 25.106 1.00 96.00 92 ASN A CA 1
ATOM 712 C C . ASN A 1 92 ? -25.496 5.336 24.624 1.00 96.00 92 ASN A C 1
ATOM 714 O O . ASN A 1 92 ? -26.074 6.055 25.441 1.00 96.00 92 ASN A O 1
ATOM 718 N N . ARG A 1 93 ? -25.789 5.361 23.317 1.00 96.56 93 ARG A N 1
ATOM 719 C CA . ARG A 1 93 ? -26.847 6.223 22.769 1.00 96.56 93 ARG A CA 1
ATOM 720 C C . ARG A 1 93 ? -28.225 5.858 23.319 1.00 96.56 93 ARG A C 1
ATOM 722 O O . ARG A 1 93 ? -28.975 6.758 23.684 1.00 96.56 93 ARG A O 1
ATOM 729 N N . SER A 1 94 ? -28.543 4.568 23.444 1.00 95.81 94 SER A N 1
ATOM 730 C CA . SER A 1 94 ? -29.822 4.133 24.023 1.00 95.81 94 SER A CA 1
ATOM 731 C C . SER A 1 94 ? -29.970 4.578 25.482 1.00 95.81 94 SER A C 1
ATOM 733 O O . SER A 1 94 ? -31.005 5.118 25.859 1.00 95.81 94 SER A O 1
ATOM 735 N N . LYS A 1 95 ? -28.908 4.452 26.289 1.00 95.25 95 LYS A N 1
ATOM 736 C CA . LYS A 1 95 ? -28.910 4.884 27.692 1.00 95.25 95 LYS A CA 1
ATOM 737 C C . LYS A 1 95 ? -29.121 6.387 27.811 1.00 95.25 95 LYS A C 1
ATOM 739 O O . LYS A 1 95 ? -29.921 6.819 28.633 1.00 95.25 95 LYS A O 1
ATOM 744 N N . ALA A 1 96 ? -28.446 7.174 26.973 1.00 94.31 96 ALA A N 1
ATOM 745 C CA . ALA A 1 96 ? -28.618 8.622 26.949 1.00 94.31 96 ALA A CA 1
ATOM 746 C C . ALA A 1 96 ? -30.069 9.022 26.627 1.00 94.31 96 ALA A C 1
ATOM 748 O O . ALA A 1 96 ? -30.625 9.881 27.308 1.00 94.31 96 ALA A O 1
ATOM 749 N N . LEU A 1 97 ? -30.700 8.355 25.653 1.00 93.88 97 LEU A N 1
ATOM 750 C CA . LEU A 1 97 ? -32.108 8.576 25.303 1.00 93.88 97 LEU A CA 1
ATOM 751 C C . LEU A 1 97 ? -33.058 8.203 26.447 1.00 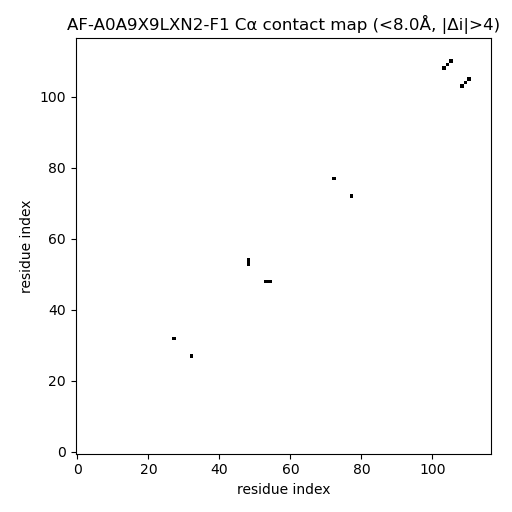93.88 97 LEU A C 1
ATOM 753 O O . LEU A 1 97 ? -33.987 8.948 26.741 1.00 93.88 97 LEU A O 1
ATOM 757 N N . VAL A 1 98 ? -32.824 7.076 27.125 1.00 93.31 98 VAL A N 1
ATOM 758 C CA . VAL A 1 98 ? -33.644 6.666 28.278 1.00 93.31 98 VAL A CA 1
ATOM 759 C C . VAL A 1 98 ? -33.533 7.683 29.411 1.00 93.31 98 VAL A C 1
ATOM 761 O O . VAL A 1 98 ? -34.548 8.077 29.982 1.00 93.31 98 VAL A O 1
ATOM 764 N N . VAL A 1 99 ? -32.320 8.156 29.710 1.00 91.31 99 VAL A N 1
ATOM 765 C CA . VAL A 1 99 ? -32.109 9.195 30.723 1.00 91.31 99 VAL A CA 1
ATOM 766 C C . VAL A 1 99 ? -32.834 10.479 30.323 1.00 91.31 99 VAL A C 1
ATOM 768 O O . VAL A 1 99 ? -33.577 11.016 31.140 1.00 91.31 99 VAL A O 1
ATOM 771 N N . SER A 1 100 ? -32.697 10.949 29.079 1.00 88.88 100 SER A N 1
ATOM 772 C CA . SER A 1 100 ? -33.369 12.182 28.652 1.00 88.88 100 SER A CA 1
ATOM 773 C C . SER A 1 100 ? -34.893 12.059 28.708 1.00 88.88 100 SER A C 1
ATOM 775 O O . SER A 1 100 ? -35.558 12.974 29.183 1.00 88.88 100 SER A O 1
ATOM 777 N N . LEU A 1 101 ? -35.456 10.925 28.281 1.00 90.38 101 LEU A N 1
ATOM 778 C CA . LEU A 1 101 ? -36.896 10.662 28.363 1.00 90.38 101 LEU A CA 1
ATOM 779 C C . LEU A 1 101 ? -37.385 10.612 29.813 1.00 90.38 101 LEU A C 1
ATOM 781 O O . LEU A 1 101 ? -38.430 11.178 30.123 1.00 90.38 101 LEU A O 1
ATOM 785 N N . ASN A 1 102 ? -36.617 9.994 30.713 1.00 90.62 102 ASN A N 1
ATOM 786 C CA . ASN A 1 102 ? -36.959 9.948 32.131 1.00 90.62 102 ASN A CA 1
ATOM 787 C C . ASN A 1 102 ? -36.971 11.350 32.766 1.00 90.62 102 ASN A C 1
ATOM 789 O O . ASN A 1 102 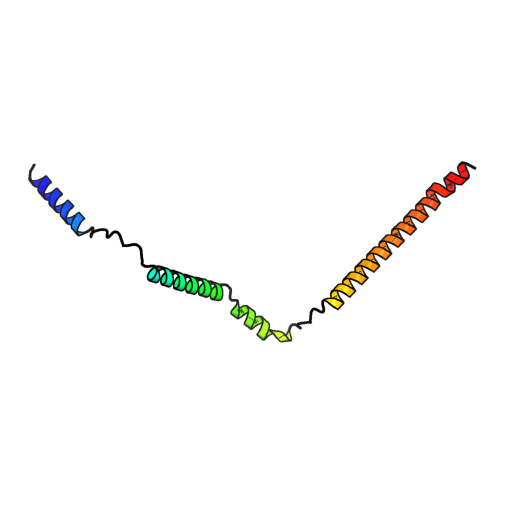? -37.879 11.680 33.532 1.00 90.62 102 ASN A O 1
ATOM 793 N N . TRP A 1 103 ? -36.003 12.198 32.403 1.00 90.31 103 TRP A N 1
ATOM 794 C CA . TRP A 1 103 ? -35.981 13.605 32.811 1.00 90.31 103 TRP A CA 1
ATOM 795 C C . TRP A 1 103 ? -37.196 14.368 32.274 1.00 90.31 103 TRP A C 1
ATOM 797 O O . TRP A 1 103 ? -37.851 15.065 33.042 1.00 90.31 103 TRP A O 1
ATOM 807 N N . ILE A 1 104 ? -37.553 14.191 30.997 1.00 88.44 104 ILE A N 1
ATOM 808 C CA . ILE A 1 104 ? -38.730 14.836 30.393 1.00 88.44 104 ILE A CA 1
ATOM 809 C C . ILE A 1 104 ? -40.025 14.396 31.091 1.00 88.44 104 ILE A C 1
ATOM 811 O O . ILE A 1 104 ? -40.832 15.247 31.459 1.00 88.44 104 ILE A O 1
ATOM 815 N N . CYS A 1 105 ? -40.226 13.096 31.327 1.00 82.94 105 CYS A N 1
ATOM 816 C CA . CYS A 1 105 ? -41.402 12.598 32.049 1.00 82.94 105 CYS A CA 1
ATOM 817 C C . CYS A 1 105 ? -41.489 13.164 33.472 1.00 82.94 105 CYS A C 1
ATOM 819 O O . CYS A 1 105 ? -42.555 13.623 33.886 1.00 82.94 105 CYS A O 1
ATOM 821 N N . SER A 1 106 ? -40.370 13.180 34.200 1.00 82.00 106 SER A N 1
ATOM 822 C CA . SER A 1 106 ? -40.327 13.677 35.579 1.00 82.00 106 SER A CA 1
ATOM 823 C C . SER A 1 106 ? -40.565 15.189 35.671 1.00 82.00 106 SER A C 1
ATOM 825 O O . SER A 1 106 ? -41.238 15.638 36.592 1.00 82.00 106 SER A O 1
ATOM 827 N N . PHE A 1 107 ? -40.047 15.978 34.724 1.00 80.56 107 PHE A N 1
ATOM 828 C CA . PHE A 1 107 ? -40.165 17.442 34.756 1.00 80.56 107 PHE A CA 1
ATOM 829 C C . PHE A 1 107 ? -41.442 17.985 34.119 1.00 80.56 107 PHE A C 1
ATOM 831 O O . PHE A 1 107 ? -41.973 18.979 34.604 1.00 80.56 107 PHE A O 1
ATOM 838 N N . TYR A 1 108 ? -41.931 17.376 33.038 1.00 75.62 108 TYR A N 1
ATOM 839 C CA . TYR A 1 108 ? -43.043 17.937 32.267 1.00 75.62 108 TYR A CA 1
ATOM 840 C C . TYR A 1 108 ? -44.361 17.207 32.481 1.00 75.62 108 TYR A C 1
ATOM 842 O O . TYR A 1 108 ? -45.394 17.862 32.504 1.00 75.62 108 TYR A O 1
ATOM 850 N N . TYR A 1 109 ? -44.357 15.883 32.651 1.00 68.94 109 TYR A N 1
ATOM 851 C CA . TYR A 1 109 ? -45.600 15.109 32.739 1.00 68.94 109 TYR A CA 1
ATOM 852 C C . TYR A 1 109 ? -46.066 14.897 34.177 1.00 68.94 109 TYR A C 1
ATOM 854 O O . TYR A 1 109 ? -47.256 15.027 34.447 1.00 68.94 109 TYR A O 1
ATOM 862 N N . PHE A 1 110 ? -45.150 14.624 35.108 1.00 64.38 110 PHE A N 1
ATOM 863 C CA . PHE A 1 110 ? -45.506 14.389 36.510 1.00 64.38 110 PHE A CA 1
ATOM 864 C C . PHE A 1 110 ? -46.185 15.607 37.178 1.00 64.38 110 PHE A C 1
ATOM 866 O O . PHE A 1 110 ? -47.217 15.421 37.821 1.00 64.38 110 PHE A O 1
ATOM 873 N N . PRO A 1 111 ? -45.722 16.859 36.978 1.00 68.06 111 PRO A N 1
ATOM 874 C CA . PRO A 1 111 ? -46.404 18.036 37.523 1.00 68.06 111 PRO A CA 1
ATOM 875 C C . PRO A 1 111 ? -47.714 18.368 36.794 1.00 68.06 111 PRO A C 1
ATOM 877 O O . PRO A 1 111 ? -48.658 18.829 37.429 1.00 68.06 111 PRO A O 1
ATOM 880 N N . LEU A 1 112 ? -47.799 18.113 35.479 1.00 62.62 112 LEU A N 1
ATOM 881 C CA . LEU A 1 112 ? -49.023 18.343 34.698 1.00 62.62 112 LEU A CA 1
ATOM 882 C C . LEU A 1 112 ? -50.164 17.427 35.158 1.00 62.62 112 LEU A C 1
ATOM 884 O O . LEU A 1 112 ? -51.305 17.864 35.240 1.00 62.62 112 LEU A O 1
ATOM 888 N N . LEU A 1 113 ? -49.853 16.168 35.479 1.00 62.03 113 LEU A N 1
ATOM 889 C CA . LEU A 1 113 ? -50.828 15.173 35.936 1.00 62.03 113 LEU A CA 1
ATOM 890 C C . LEU A 1 113 ? -51.396 15.526 37.322 1.00 62.03 113 LEU A C 1
ATOM 892 O O . LEU A 1 113 ? -52.570 15.290 37.578 1.00 62.03 113 LEU A O 1
ATOM 896 N N . VAL A 1 114 ? -50.590 16.159 38.182 1.00 63.81 114 VAL A N 1
ATOM 897 C CA . VAL A 1 114 ? -51.023 16.685 39.490 1.00 63.81 114 VAL A CA 1
ATOM 898 C C . VAL A 1 114 ? -51.842 17.977 39.356 1.00 63.81 114 VAL A C 1
ATOM 900 O O . 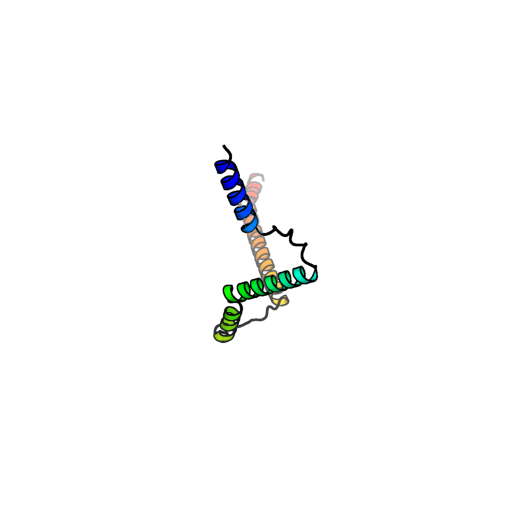VAL A 1 114 ? -52.710 18.223 40.178 1.00 63.81 114 VAL A O 1
ATOM 903 N N . TYR A 1 115 ? -51.608 18.797 38.325 1.00 61.16 115 TYR A N 1
ATOM 904 C CA . TYR A 1 115 ? -52.376 20.032 38.091 1.00 61.16 115 TYR A CA 1
ATOM 905 C C . TYR A 1 115 ? -53.787 19.787 37.521 1.00 61.16 115 TYR A C 1
ATOM 907 O O . TYR A 1 115 ? -54.649 20.656 37.623 1.00 61.16 115 TYR A O 1
ATO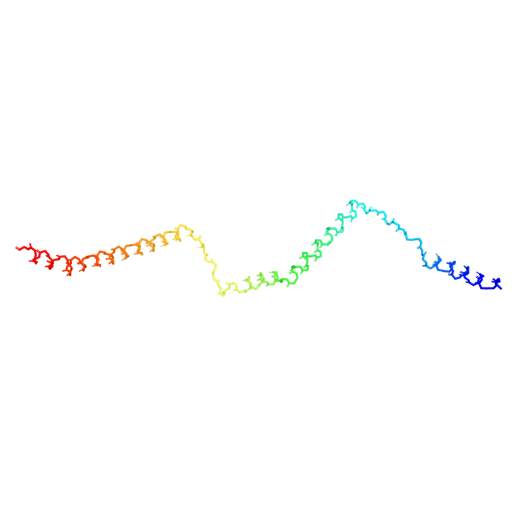M 915 N N . PHE A 1 116 ? -54.007 18.631 36.887 1.00 59.91 116 PHE A N 1
ATOM 916 C CA . PHE A 1 116 ? -55.278 18.233 36.266 1.00 59.91 116 PHE A CA 1
ATOM 917 C C . PHE A 1 116 ? -56.085 17.205 37.089 1.00 59.91 116 PHE A C 1
ATOM 919 O O . PHE A 1 116 ? -57.123 16.746 36.609 1.00 59.91 116 PHE A O 1
ATOM 926 N N . SER A 1 117 ? -55.632 16.846 38.298 1.00 61.44 117 SER A N 1
ATOM 927 C CA . SER A 1 117 ? -56.332 15.959 39.245 1.00 61.44 117 SER A CA 1
ATOM 928 C C . SER A 1 117 ? -56.823 16.720 40.468 1.00 61.44 117 SER A C 1
ATOM 930 O O . SER A 1 117 ? -57.780 16.195 41.081 1.00 61.44 117 SER A O 1
#

Mean predicted aligned error: 16.13 Å

Sequence (117 aa):
MAAGCLLALTLTLFQSWLIGPSSEEPFPSAVTIKSWVDKMQEDLVTLAKTASGVNQLVDIYEKYQDLYTVEPNNARQLVEIAARDIEKLLSNRSKALVVSLNWICSFYYFPLLVYFS

Secondary structure (DSSP, 8-state):
-HHHHHHHHHHHHHHHHHS-----PPPPPHHHHHHHHHHHHHHHHHHHHHHHTHHHHHHHHHHTGGG-------HHHHHHHHHHHHHHHHHHHHHHHHHHHHHHIIIIIHHHHHHT-

Radius of gyration: 43.01 Å; Cα contacts (8 Å, |Δi|>4): 7; chains: 1; bounding box: 75×52×113 Å